Protein AF-A0A963IPG6-F1 (afdb_monomer)

Secondary structure (DSSP, 8-state):
---HHHHHTTSPP-TT--EEEEE-TTS-EEEEEE--TTTHHHHHHHHHHHHHHSS--HHHHHHHHHHH--

Nearest PDB structures (foldseek):
  7r50-assembly2_J  TM=4.023E-01  e=1.897E+00  Mycolicibacterium smegmatis
  1h5t-assembly1_B  TM=5.741E-01  e=7.221E+00  Escherichia coli
  5ln5-assembly1_A  TM=4.680E-01  e=8.824E+00  Schizosaccharomyces pombe 972h-
  6hix-assembly1_Af  TM=3.276E-01  e=8.253E+00  Trypanosoma brucei brucei

pLDDT: mean 83.58, std 8.35, range [51.34, 91.94]

Solvent-accessible surface area (backbone atoms only — not comparable to full-atom values): 4276 Å² total; per-residue (Å²): 129,78,47,34,69,62,50,52,72,73,47,72,82,50,86,87,49,67,59,48,75,42,57,49,99,86,67,48,79,77,44,73,43,52,64,41,95,90,35,50,66,58,44,29,53,56,50,50,37,37,73,74,61,71,44,89,42,76,67,41,48,52,51,47,50,66,49,56,45,114

Radius of gyration: 11.92 Å; Cα contacts (8 Å, |Δi|>4): 75; chains: 1; bounding box: 37×24×24 Å

Structure (mmCIF, N/CA/C/O backbone):
data_AF-A0A963IPG6-F1
#
_entry.id   AF-A0A963IPG6-F1
#
loop_
_atom_site.group_PDB
_atom_site.id
_atom_site.type_symbol
_atom_site.label_atom_id
_atom_site.label_alt_id
_atom_site.label_comp_id
_atom_site.label_asym_id
_atom_site.label_entity_id
_atom_site.label_seq_id
_atom_site.pdbx_PDB_ins_code
_atom_site.Cartn_x
_atom_site.Cartn_y
_atom_site.Cartn_z
_atom_site.occupancy
_atom_site.B_iso_or_equiv
_atom_site.auth_seq_id
_atom_site.auth_comp_id
_atom_site.auth_asym_id
_atom_site.auth_atom_id
_atom_site.pdbx_PDB_model_num
ATOM 1 N N . MET A 1 1 ? 20.775 9.130 -1.150 1.00 51.34 1 MET A N 1
ATOM 2 C CA . MET A 1 1 ? 19.320 9.038 -1.377 1.00 51.34 1 MET A CA 1
ATOM 3 C C . MET A 1 1 ? 19.038 7.570 -1.646 1.00 51.34 1 MET A C 1
ATOM 5 O O . MET A 1 1 ? 19.637 7.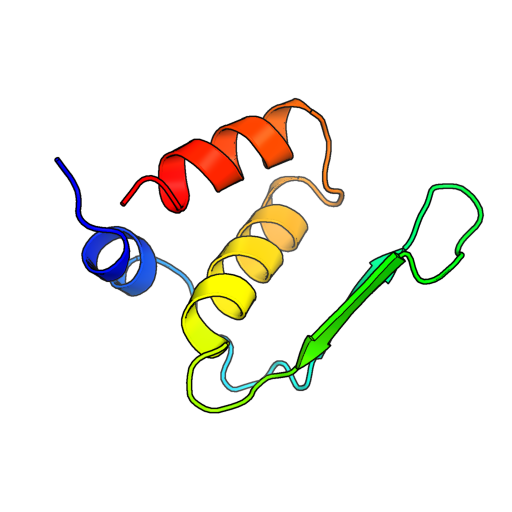058 -2.585 1.00 51.34 1 MET A O 1
ATOM 9 N N . PRO A 1 2 ? 18.332 6.832 -0.774 1.00 52.47 2 PRO A N 1
ATOM 10 C CA . PRO A 1 2 ? 18.064 5.424 -1.037 1.00 52.47 2 PRO A CA 1
ATOM 11 C C . PRO A 1 2 ? 17.117 5.338 -2.233 1.00 52.47 2 PRO A C 1
ATOM 13 O O . PRO A 1 2 ? 15.962 5.727 -2.144 1.00 52.47 2 PRO A O 1
ATOM 16 N N . GLN A 1 3 ? 17.654 4.884 -3.360 1.00 72.62 3 GLN A N 1
ATOM 17 C CA . GLN A 1 3 ? 16.923 4.678 -4.603 1.00 72.62 3 GLN A CA 1
ATOM 18 C C . GLN A 1 3 ? 15.801 3.666 -4.342 1.00 72.62 3 GLN A C 1
ATOM 20 O O . GLN A 1 3 ? 16.063 2.657 -3.692 1.00 72.62 3 GLN A O 1
ATOM 25 N N . PHE A 1 4 ? 14.583 3.899 -4.829 1.00 77.00 4 PHE A N 1
ATOM 26 C CA . PHE A 1 4 ? 13.415 3.012 -4.684 1.00 77.00 4 PHE A CA 1
ATOM 27 C C . PHE A 1 4 ? 13.743 1.498 -4.725 1.00 77.00 4 PHE A C 1
ATOM 29 O O . PHE A 1 4 ? 13.294 0.726 -3.875 1.00 77.00 4 PHE A O 1
ATOM 36 N N . SER A 1 5 ? 14.631 1.078 -5.635 1.00 75.31 5 SER A N 1
ATOM 37 C CA . SER A 1 5 ? 15.158 -0.294 -5.737 1.00 75.31 5 SER A CA 1
ATOM 38 C C . SER A 1 5 ? 15.845 -0.842 -4.473 1.00 75.31 5 SER A C 1
ATOM 40 O O . SER A 1 5 ? 15.732 -2.030 -4.180 1.00 75.31 5 SER A O 1
ATOM 42 N N . GLU A 1 6 ? 16.568 -0.023 -3.710 1.00 80.88 6 GLU A N 1
ATOM 43 C CA . GLU A 1 6 ? 17.210 -0.413 -2.444 1.00 80.88 6 GLU A CA 1
ATOM 44 C C . GLU A 1 6 ? 16.183 -0.632 -1.327 1.00 80.88 6 GLU A C 1
ATOM 46 O O . GLU A 1 6 ? 16.342 -1.545 -0.515 1.00 80.88 6 GLU A O 1
ATOM 51 N N . ASN A 1 7 ? 15.116 0.173 -1.297 1.00 79.75 7 ASN A N 1
ATOM 52 C CA . ASN A 1 7 ? 13.999 -0.035 -0.374 1.00 79.75 7 ASN A CA 1
ATOM 53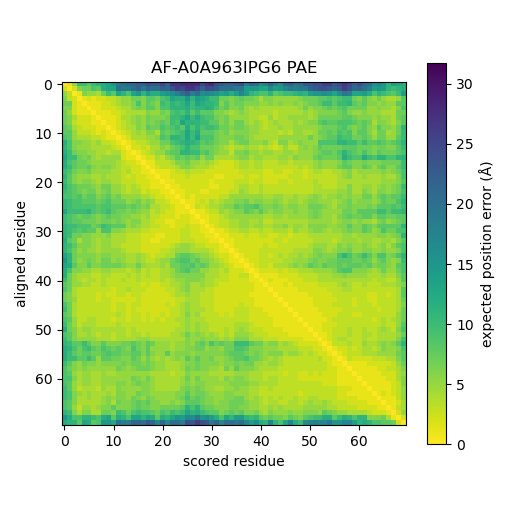 C C . ASN A 1 7 ? 13.258 -1.325 -0.732 1.00 79.75 7 ASN A C 1
ATOM 55 O O . ASN A 1 7 ? 12.988 -2.137 0.148 1.00 79.75 7 ASN A O 1
ATOM 59 N N . LEU A 1 8 ? 13.037 -1.562 -2.026 1.00 80.38 8 LEU A N 1
ATOM 60 C CA . LEU A 1 8 ? 12.415 -2.775 -2.550 1.00 80.38 8 LEU A CA 1
ATOM 61 C C . LEU A 1 8 ? 13.121 -4.062 -2.131 1.00 80.38 8 LEU A C 1
ATOM 63 O O . LEU A 1 8 ? 12.458 -5.014 -1.733 1.00 80.38 8 LEU A O 1
ATOM 67 N N . LYS A 1 9 ? 14.458 -4.087 -2.156 1.00 80.06 9 LYS A N 1
ATOM 68 C CA . LYS A 1 9 ? 15.242 -5.257 -1.717 1.00 80.06 9 LYS A CA 1
ATOM 69 C C . LYS A 1 9 ? 15.027 -5.619 -0.243 1.00 80.06 9 LYS A C 1
ATOM 71 O O . LYS A 1 9 ? 15.320 -6.747 0.142 1.00 80.06 9 LYS A O 1
ATOM 76 N N . LYS A 1 10 ? 14.569 -4.674 0.585 1.00 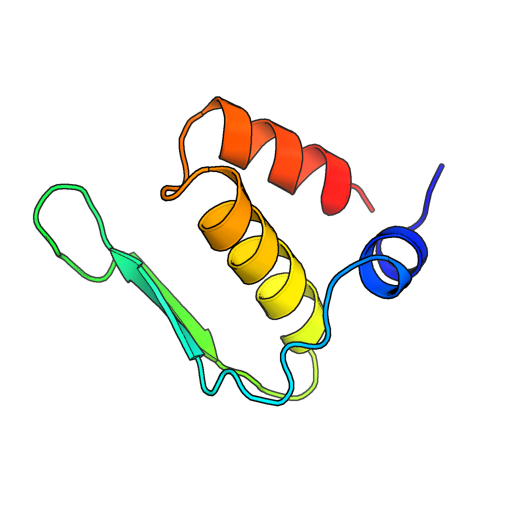80.56 10 LYS A N 1
ATOM 77 C CA . LYS A 1 10 ? 14.293 -4.888 2.016 1.00 80.56 10 LYS A CA 1
ATOM 78 C C . LYS A 1 10 ? 12.858 -5.345 2.276 1.00 80.56 10 LYS A C 1
ATOM 80 O O . LYS A 1 10 ? 12.550 -5.736 3.399 1.00 80.56 10 LYS A O 1
ATOM 85 N N . LEU A 1 11 ? 11.984 -5.268 1.273 1.00 81.62 11 LEU A N 1
ATOM 86 C CA . LEU A 1 11 ? 10.588 -5.660 1.399 1.00 81.62 11 LEU A CA 1
ATOM 87 C C . LEU A 1 11 ? 10.427 -7.174 1.214 1.00 81.62 11 LEU A C 1
ATOM 89 O O . LEU A 1 11 ? 11.191 -7.798 0.473 1.00 81.62 11 LEU A O 1
ATOM 93 N N . PRO A 1 12 ? 9.426 -7.784 1.871 1.00 78.75 12 PRO A N 1
ATOM 94 C CA . PRO A 1 12 ? 9.108 -9.185 1.649 1.00 78.75 12 PRO A CA 1
ATOM 95 C C . PRO A 1 12 ? 8.689 -9.420 0.193 1.00 78.75 12 PRO A C 1
ATOM 97 O O . PRO A 1 12 ? 8.020 -8.594 -0.431 1.00 78.75 12 PRO A O 1
ATOM 100 N N . GLY A 1 13 ? 9.072 -10.577 -0.347 1.00 80.3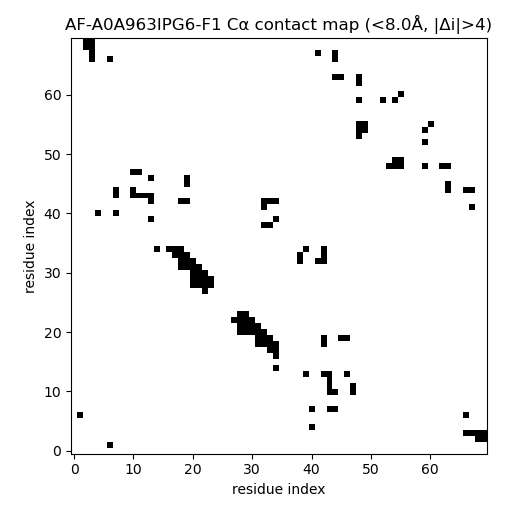1 13 GLY A N 1
ATOM 101 C CA . GLY A 1 13 ? 8.721 -10.958 -1.710 1.00 80.31 13 GLY A CA 1
ATOM 102 C C . GLY A 1 13 ? 7.208 -11.101 -1.887 1.00 80.31 13 GLY A C 1
ATOM 103 O O . GLY A 1 13 ? 6.558 -11.877 -1.187 1.00 80.31 13 GLY A O 1
ATOM 104 N N . VAL A 1 14 ? 6.658 -10.401 -2.877 1.00 85.19 14 VAL A N 1
ATOM 105 C CA . VAL A 1 14 ? 5.224 -10.415 -3.220 1.00 85.19 14 VAL A CA 1
ATOM 106 C C . VAL A 1 14 ? 4.862 -11.441 -4.294 1.00 85.19 14 VAL A C 1
ATOM 108 O O . VAL A 1 14 ? 3.791 -11.376 -4.884 1.00 85.19 14 VAL A O 1
ATOM 111 N N . SER A 1 15 ? 5.718 -12.435 -4.534 1.00 81.44 15 SER A N 1
ATOM 112 C CA . SER A 1 15 ? 5.497 -13.477 -5.549 1.00 81.44 15 SER A CA 1
ATOM 113 C C . SER A 1 15 ? 4.217 -14.293 -5.325 1.00 81.44 15 SER A C 1
ATOM 115 O O . SER A 1 15 ? 3.669 -14.842 -6.272 1.00 81.44 15 SER A O 1
ATOM 117 N N . HIS A 1 16 ? 3.740 -14.374 -4.080 1.00 84.94 16 HIS A N 1
ATOM 118 C CA . HIS A 1 16 ? 2.498 -15.058 -3.707 1.00 84.94 16 HIS A CA 1
ATOM 119 C C . HIS A 1 16 ? 1.248 -14.174 -3.859 1.00 84.94 16 HIS A C 1
ATOM 121 O O . HIS A 1 16 ? 0.124 -14.661 -3.762 1.00 84.94 16 HIS A O 1
ATOM 127 N N . VAL A 1 17 ? 1.425 -12.870 -4.071 1.00 88.50 17 VAL A N 1
ATOM 128 C CA . VAL A 1 17 ? 0.337 -11.901 -4.190 1.00 88.50 17 VAL A CA 1
ATOM 129 C C . VAL A 1 17 ? -0.063 -11.818 -5.655 1.00 88.50 17 VAL A C 1
ATOM 131 O O . VAL A 1 17 ? 0.759 -11.469 -6.495 1.00 88.50 17 VAL A O 1
ATOM 134 N N . ALA A 1 18 ? -1.321 -12.113 -5.976 1.00 89.19 18 ALA A N 1
ATOM 135 C CA . ALA A 1 18 ? -1.825 -11.972 -7.343 1.00 89.19 18 ALA A CA 1
ATOM 136 C C . ALA A 1 18 ? -2.121 -10.505 -7.694 1.00 89.19 18 ALA A C 1
ATOM 138 O O . ALA A 1 18 ? -1.751 -10.021 -8.761 1.00 89.19 18 ALA A O 1
ATOM 139 N N . ALA A 1 19 ? -2.777 -9.791 -6.779 1.00 90.75 19 ALA A N 1
ATOM 140 C CA . ALA A 1 19 ? -3.079 -8.374 -6.896 1.00 90.75 19 ALA A CA 1
ATOM 141 C C . ALA A 1 19 ? -3.411 -7.790 -5.517 1.00 90.75 19 ALA A C 1
ATOM 143 O O . ALA A 1 19 ? -3.850 -8.514 -4.621 1.00 90.75 19 ALA A O 1
ATOM 144 N N . ILE A 1 20 ? -3.244 -6.480 -5.367 1.00 89.88 20 ILE A N 1
ATOM 145 C CA . ILE A 1 20 ? -3.741 -5.707 -4.22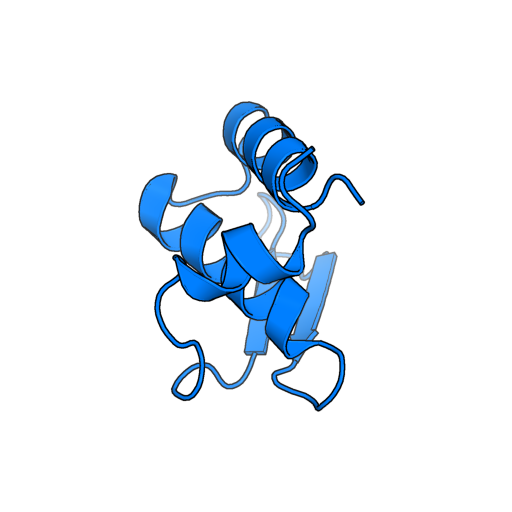6 1.00 89.88 20 ILE A CA 1
ATOM 146 C C . ILE A 1 20 ? -4.877 -4.832 -4.717 1.00 89.88 20 ILE A C 1
ATOM 148 O O . ILE A 1 20 ? -4.705 -4.070 -5.664 1.00 89.88 20 ILE A O 1
ATOM 152 N N . ARG A 1 21 ? -6.027 -4.938 -4.055 1.00 90.75 21 ARG A N 1
ATOM 153 C CA . ARG A 1 21 ? -7.172 -4.062 -4.287 1.00 90.75 21 ARG A CA 1
ATOM 154 C C . ARG A 1 21 ? -7.213 -3.008 -3.197 1.00 90.75 21 ARG A C 1
ATOM 156 O O . ARG A 1 21 ? -7.173 -3.338 -2.013 1.00 90.75 21 ARG A O 1
ATOM 163 N N . LEU A 1 22 ? -7.242 -1.755 -3.616 1.00 87.94 22 LEU A N 1
ATOM 164 C CA . LEU A 1 22 ? -7.426 -0.602 -2.756 1.00 87.94 22 LEU A CA 1
ATOM 165 C C . LEU A 1 22 ? -8.924 -0.354 -2.666 1.00 87.94 22 LEU A C 1
ATOM 167 O O . LEU A 1 22 ? -9.569 -0.118 -3.684 1.00 87.94 22 LEU A O 1
ATOM 171 N N . LEU A 1 23 ? -9.457 -0.447 -1.455 1.00 89.25 23 LEU A N 1
ATOM 172 C CA . LEU A 1 23 ? -10.862 -0.200 -1.169 1.00 89.25 23 LEU A CA 1
ATOM 173 C C . LEU A 1 23 ? -10.987 1.096 -0.366 1.00 89.25 23 LEU A C 1
ATOM 175 O O . LEU A 1 23 ? -10.108 1.407 0.445 1.00 89.25 23 LEU A O 1
ATOM 179 N N . ASP A 1 24 ? -12.060 1.845 -0.588 1.00 88.00 24 ASP A N 1
ATOM 180 C CA . ASP A 1 24 ? -12.427 2.978 0.257 1.00 88.00 24 ASP A CA 1
ATOM 181 C C . ASP A 1 24 ? -13.080 2.508 1.578 1.00 88.00 24 ASP A C 1
ATOM 183 O O . ASP A 1 24 ? -13.236 1.312 1.842 1.00 88.00 24 ASP A O 1
ATOM 187 N N . ALA A 1 25 ? -13.486 3.460 2.424 1.00 85.81 25 ALA A N 1
ATOM 188 C CA . ALA A 1 25 ? -14.178 3.162 3.681 1.00 85.81 25 ALA A CA 1
ATOM 189 C C . ALA A 1 25 ? -15.570 2.519 3.493 1.00 85.81 25 ALA A C 1
ATOM 191 O O . ALA A 1 25 ? -16.086 1.894 4.420 1.00 85.81 25 ALA A O 1
ATOM 192 N N . SER A 1 26 ? -16.166 2.664 2.311 1.00 89.62 26 SER A N 1
ATOM 193 C CA . SER A 1 26 ? -17.442 2.072 1.897 1.00 89.62 26 SER A CA 1
ATOM 194 C C . SER A 1 26 ? -17.270 0.665 1.302 1.00 89.62 26 SER A C 1
ATOM 196 O O . SER A 1 26 ? -18.264 -0.022 1.066 1.00 89.62 26 SER A O 1
ATOM 198 N N . GLY A 1 27 ? -16.028 0.217 1.078 1.00 87.00 27 GLY A N 1
ATOM 199 C CA . GLY A 1 27 ? -15.698 -1.041 0.405 1.00 87.00 27 GLY A CA 1
ATOM 200 C C . GLY A 1 27 ? -15.661 -0.945 -1.125 1.00 87.00 27 GLY A C 1
ATOM 201 O O . GLY A 1 27 ? -15.604 -1.979 -1.790 1.00 87.00 27 GLY A O 1
ATOM 202 N N . GLU A 1 28 ? -15.697 0.262 -1.687 1.00 91.94 28 GLU A N 1
ATOM 203 C CA . GLU A 1 28 ? -15.634 0.503 -3.127 1.00 91.94 28 GLU A CA 1
ATOM 204 C C . GLU A 1 28 ? -14.189 0.424 -3.630 1.00 91.94 28 GLU A C 1
ATOM 206 O O . GLU A 1 28 ? -13.267 0.948 -3.004 1.00 91.94 28 GLU A O 1
ATOM 211 N N . GLU A 1 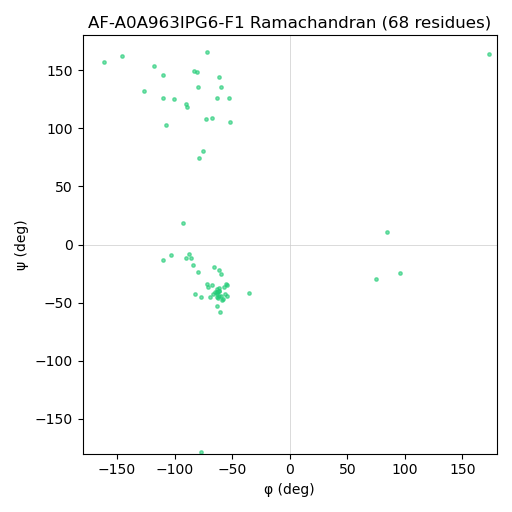29 ? -13.970 -0.252 -4.759 1.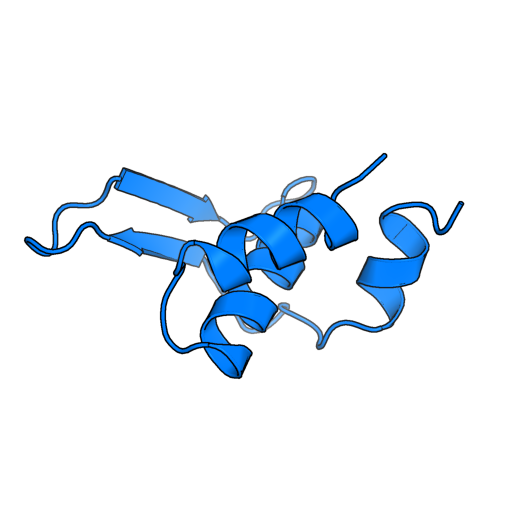00 91.56 29 GLU A N 1
ATOM 212 C CA . GLU A 1 29 ? -12.634 -0.413 -5.334 1.00 91.56 29 GLU A CA 1
ATOM 213 C C . GLU A 1 29 ? -12.142 0.906 -5.941 1.00 91.56 29 GLU A C 1
ATOM 215 O O . GLU A 1 29 ? -12.597 1.337 -6.996 1.00 91.56 29 GLU A O 1
ATOM 220 N N . LEU A 1 30 ? -11.166 1.529 -5.278 1.00 88.69 30 LEU A N 1
ATOM 221 C CA . LEU A 1 30 ? -10.483 2.732 -5.756 1.00 88.69 30 LEU A CA 1
ATOM 222 C C . LEU A 1 30 ? -9.409 2.411 -6.798 1.00 88.69 30 LEU A C 1
ATOM 224 O O . LEU A 1 30 ? -9.029 3.270 -7.593 1.00 88.69 30 LEU A O 1
ATOM 228 N N . GLY A 1 31 ? -8.886 1.185 -6.784 1.00 88.81 31 GLY A N 1
ATOM 229 C CA . GLY A 1 31 ? -7.918 0.734 -7.770 1.00 88.81 31 GLY A CA 1
ATOM 230 C C . GLY A 1 31 ? -7.345 -0.641 -7.465 1.00 88.81 31 GLY A C 1
ATOM 231 O O . GLY A 1 31 ? 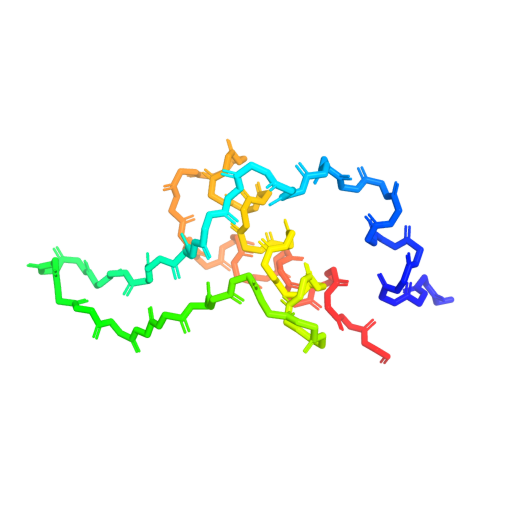-7.415 -1.143 -6.343 1.00 88.81 31 GLY A O 1
ATOM 232 N N . VAL A 1 32 ? -6.728 -1.239 -8.479 1.00 90.56 32 VAL A N 1
ATOM 233 C CA . VAL A 1 32 ? -6.081 -2.543 -8.378 1.00 90.56 32 VAL A CA 1
ATOM 234 C C . VAL A 1 32 ? -4.640 -2.461 -8.864 1.00 90.56 32 VAL A C 1
ATOM 236 O O . VAL A 1 32 ? -4.340 -1.907 -9.919 1.00 90.56 32 VAL A O 1
ATOM 239 N N . ILE A 1 33 ? -3.735 -3.022 -8.072 1.00 90.19 33 ILE A N 1
ATOM 240 C CA . ILE A 1 33 ? -2.328 -3.189 -8.410 1.00 90.19 33 ILE A CA 1
ATOM 241 C C . ILE A 1 33 ? -2.129 -4.671 -8.671 1.00 90.19 33 ILE A C 1
ATOM 243 O O . ILE A 1 33 ? -2.085 -5.478 -7.744 1.00 90.19 33 ILE A O 1
ATOM 247 N N . GLU A 1 34 ? -2.048 -5.043 -9.939 1.00 91.31 34 GLU A N 1
ATOM 248 C CA . GLU A 1 34 ? -1.810 -6.427 -10.331 1.00 91.31 34 GLU A CA 1
ATOM 249 C C . GLU A 1 34 ? -0.322 -6.774 -10.238 1.00 91.31 34 GLU A C 1
ATOM 251 O O . GLU A 1 34 ? 0.556 -5.943 -10.491 1.00 91.31 34 GLU A O 1
ATOM 256 N N . ASN A 1 35 ? -0.025 -8.033 -9.920 1.00 90.31 35 ASN A N 1
ATOM 257 C CA . ASN A 1 35 ? 1.333 -8.552 -9.971 1.00 90.31 35 ASN A CA 1
ATOM 258 C C . ASN A 1 35 ? 1.753 -8.806 -11.421 1.00 90.31 35 ASN A C 1
ATOM 260 O O . ASN A 1 35 ? 1.694 -9.922 -11.938 1.00 90.31 35 ASN A O 1
ATOM 264 N N . LYS A 1 36 ? 2.144 -7.723 -12.089 1.00 87.00 36 LYS A N 1
ATOM 265 C CA . LYS A 1 36 ? 2.627 -7.722 -13.468 1.00 87.00 36 LYS A CA 1
ATOM 266 C C . LYS A 1 36 ? 4.073 -7.228 -13.533 1.00 87.00 36 LYS A C 1
ATOM 268 O O . LYS A 1 36 ? 4.506 -6.465 -12.659 1.00 87.00 36 LYS A O 1
ATOM 273 N N . PRO A 1 37 ? 4.842 -7.638 -14.558 1.00 80.56 37 PRO A N 1
ATOM 274 C CA . PRO A 1 37 ? 6.161 -7.069 -14.819 1.00 80.56 37 PRO A CA 1
ATOM 275 C C . PRO A 1 37 ? 6.063 -5.539 -14.899 1.00 80.56 37 PRO A C 1
ATOM 277 O O . PRO A 1 37 ? 5.232 -5.016 -15.634 1.00 80.56 37 PRO A O 1
ATOM 280 N N . GLY A 1 38 ? 6.870 -4.827 -14.110 1.00 82.62 38 GLY A N 1
ATOM 281 C CA . GLY A 1 38 ? 6.813 -3.362 -13.979 1.00 82.62 38 GLY A CA 1
ATOM 282 C C . GLY A 1 38 ? 5.994 -2.845 -12.786 1.00 82.62 38 GLY A C 1
ATOM 283 O O . GLY A 1 38 ? 6.310 -1.781 -12.268 1.00 82.62 38 GLY A O 1
ATOM 284 N N . SER A 1 39 ? 5.027 -3.613 -12.271 1.00 84.44 39 SER A N 1
ATOM 285 C CA . SER A 1 39 ? 4.187 -3.224 -11.116 1.00 84.44 39 SER A CA 1
ATOM 286 C C . SER A 1 39 ? 4.585 -3.902 -9.801 1.00 84.44 39 SER A C 1
ATOM 288 O O . SER A 1 39 ? 4.109 -3.509 -8.738 1.00 84.44 39 SER A O 1
ATOM 290 N N . GLN A 1 40 ? 5.488 -4.888 -9.847 1.00 85.81 40 GLN A N 1
ATOM 291 C CA . GLN A 1 40 ? 5.992 -5.609 -8.667 1.00 85.81 40 GLN A CA 1
ATOM 292 C C . GLN A 1 40 ? 6.594 -4.682 -7.607 1.00 85.81 40 GLN A C 1
ATOM 294 O O . GLN A 1 40 ? 6.458 -4.942 -6.413 1.00 85.81 40 GLN A O 1
ATOM 299 N N . GLY A 1 41 ? 7.219 -3.586 -8.048 1.00 86.44 41 GLY A N 1
ATOM 300 C CA . GLY A 1 41 ? 7.796 -2.587 -7.160 1.00 86.44 41 GLY A CA 1
ATOM 301 C C . GLY A 1 41 ? 6.741 -1.946 -6.260 1.00 86.44 41 GLY A C 1
ATOM 302 O O . GLY A 1 41 ? 6.791 -2.040 -5.034 1.00 86.44 41 GLY A O 1
ATOM 303 N N . SER A 1 42 ? 5.730 -1.348 -6.888 1.00 86.44 42 SER A N 1
ATOM 304 C CA . SER A 1 42 ? 4.591 -0.758 -6.188 1.00 86.44 42 SER A CA 1
ATOM 305 C C . SER A 1 42 ? 3.849 -1.808 -5.363 1.00 86.44 42 SER A C 1
ATOM 307 O O . SER A 1 42 ? 3.561 -1.564 -4.195 1.00 86.44 42 SER A O 1
ATOM 309 N N . LEU A 1 43 ? 3.604 -2.998 -5.922 1.00 90.19 43 LEU A N 1
ATOM 310 C CA . LEU A 1 43 ? 2.915 -4.085 -5.226 1.00 90.19 43 LEU A CA 1
ATOM 311 C C . LEU A 1 43 ? 3.585 -4.420 -3.885 1.00 90.19 43 LEU A C 1
ATOM 313 O O . LEU A 1 43 ? 2.889 -4.542 -2.881 1.00 90.19 43 LEU A O 1
ATOM 317 N N . ALA A 1 44 ? 4.917 -4.512 -3.844 1.00 89.56 44 ALA A N 1
ATOM 318 C CA . ALA A 1 44 ? 5.658 -4.771 -2.611 1.00 89.56 44 ALA A CA 1
ATOM 319 C C . ALA A 1 44 ? 5.488 -3.663 -1.567 1.00 89.56 44 ALA A C 1
ATOM 321 O O . ALA A 1 44 ? 5.269 -3.963 -0.393 1.00 89.56 44 ALA A O 1
ATOM 322 N N . VAL A 1 45 ? 5.527 -2.394 -1.987 1.00 88.06 45 VAL A N 1
ATOM 323 C CA . VAL A 1 45 ? 5.320 -1.252 -1.084 1.00 88.06 45 VAL A CA 1
ATOM 324 C C . VAL A 1 45 ? 3.913 -1.282 -0.495 1.00 88.06 45 VAL A C 1
ATOM 326 O O . VAL A 1 45 ? 3.764 -1.280 0.724 1.00 88.06 45 VAL A O 1
ATOM 329 N N . TYR A 1 46 ? 2.879 -1.377 -1.333 1.00 88.38 46 TYR A N 1
ATOM 330 C CA . TYR A 1 46 ? 1.493 -1.419 -0.860 1.00 88.38 46 TYR A CA 1
ATOM 331 C C . TYR A 1 46 ? 1.224 -2.639 0.024 1.00 88.38 46 TYR A C 1
ATOM 333 O O . TYR A 1 46 ? 0.533 -2.518 1.035 1.00 88.38 46 TYR A O 1
ATOM 341 N N . ASN A 1 47 ? 1.811 -3.793 -0.301 1.00 89.12 47 ASN A N 1
ATOM 342 C CA . ASN A 1 47 ? 1.702 -4.989 0.527 1.00 89.12 47 ASN A CA 1
ATOM 343 C C . ASN A 1 47 ? 2.313 -4.767 1.915 1.00 89.12 47 ASN A C 1
ATOM 345 O O . ASN A 1 47 ? 1.693 -5.086 2.926 1.00 89.12 47 ASN A O 1
ATOM 349 N N . HIS A 1 48 ? 3.509 -4.182 1.969 1.00 88.62 48 HIS A N 1
ATOM 350 C CA . HIS A 1 48 ? 4.190 -3.893 3.223 1.00 88.62 48 HIS A CA 1
ATOM 351 C C . HIS A 1 48 ? 3.438 -2.861 4.068 1.00 88.62 48 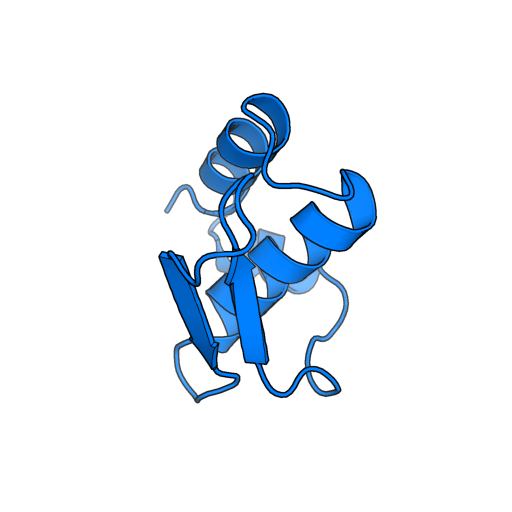HIS A C 1
ATOM 353 O O . HIS A 1 48 ? 3.313 -3.042 5.279 1.00 88.62 48 HIS A O 1
ATOM 359 N N . LEU A 1 49 ? 2.891 -1.814 3.442 1.00 87.94 49 LEU A N 1
ATOM 360 C CA . LEU A 1 49 ? 2.045 -0.837 4.127 1.00 87.94 49 LEU A CA 1
ATOM 361 C C . LEU A 1 49 ? 0.791 -1.501 4.705 1.00 87.94 49 LEU A C 1
ATOM 363 O O . LEU A 1 49 ? 0.475 -1.275 5.869 1.00 87.94 49 LEU A O 1
ATOM 367 N N . ALA A 1 50 ? 0.125 -2.369 3.942 1.00 86.25 50 ALA A N 1
ATOM 368 C CA . ALA A 1 50 ? -1.038 -3.110 4.422 1.00 86.25 50 ALA A CA 1
ATOM 369 C C . ALA A 1 50 ? -0.687 -4.060 5.581 1.00 86.25 50 ALA A C 1
ATOM 371 O O . ALA A 1 50 ? -1.417 -4.113 6.563 1.00 86.25 50 ALA A O 1
ATOM 372 N N . GLN A 1 51 ? 0.449 -4.761 5.519 1.00 85.44 51 GLN A N 1
ATOM 373 C CA . GLN A 1 51 ? 0.902 -5.631 6.613 1.00 85.44 51 GLN A CA 1
ATOM 374 C C . GLN A 1 51 ? 1.303 -4.852 7.874 1.00 85.44 51 GLN A C 1
ATOM 376 O O . GLN A 1 51 ? 1.093 -5.331 8.984 1.00 85.44 51 GLN A O 1
ATOM 381 N N . THR A 1 52 ? 1.887 -3.664 7.710 1.00 88.00 52 THR A N 1
ATOM 382 C CA . THR A 1 52 ? 2.406 -2.857 8.826 1.00 88.00 52 THR A CA 1
ATOM 383 C C . THR A 1 52 ? 1.308 -2.040 9.502 1.00 88.00 52 THR A C 1
ATOM 385 O O . THR A 1 52 ? 1.270 -1.953 10.726 1.00 88.00 52 THR A O 1
ATOM 388 N N . TYR A 1 53 ? 0.421 -1.432 8.712 1.00 86.19 53 TYR A N 1
ATOM 389 C CA . TYR A 1 53 ? -0.579 -0.475 9.191 1.00 86.19 53 TYR A CA 1
ATOM 390 C C . TYR A 1 53 ? -2.015 -1.013 9.145 1.00 86.19 53 TYR A C 1
ATOM 392 O O . TYR A 1 53 ? -2.913 -0.388 9.704 1.00 86.19 53 TYR A O 1
ATOM 400 N N . GLY A 1 54 ? -2.273 -2.128 8.455 1.00 83.44 54 GLY A N 1
ATOM 401 C CA . GLY A 1 54 ? -3.617 -2.680 8.233 1.00 83.44 54 GLY A CA 1
ATOM 402 C C . GLY A 1 54 ? -4.452 -1.914 7.197 1.00 83.44 54 GLY A C 1
ATOM 403 O O . GLY A 1 54 ? -5.268 -2.515 6.504 1.00 83.44 54 GLY A O 1
ATOM 404 N N . ALA A 1 55 ? -4.223 -0.608 7.048 1.00 83.69 55 ALA A N 1
ATOM 405 C CA . ALA A 1 55 ? -4.883 0.266 6.083 1.00 83.69 55 ALA A CA 1
ATOM 406 C C . ALA A 1 55 ? -3.927 1.355 5.571 1.00 83.69 55 ALA A C 1
ATOM 408 O O . ALA A 1 55 ? -2.921 1.674 6.210 1.00 83.69 55 ALA A O 1
ATOM 409 N N . ILE A 1 56 ? -4.266 1.975 4.436 1.00 84.19 56 ILE A N 1
ATOM 410 C CA . ILE A 1 56 ? -3.551 3.153 3.923 1.00 84.19 56 ILE A CA 1
ATOM 411 C C . ILE A 1 56 ? -4.017 4.391 4.701 1.00 84.19 56 ILE A C 1
ATOM 413 O O . ILE A 1 56 ? -4.807 5.205 4.232 1.00 84.19 56 ILE A O 1
ATOM 417 N N . THR A 1 57 ? -3.555 4.504 5.943 1.00 84.81 57 THR A N 1
ATOM 418 C CA . THR A 1 57 ? -3.747 5.702 6.765 1.00 84.81 57 THR A CA 1
ATOM 419 C C . THR A 1 57 ? -2.876 6.855 6.247 1.00 84.81 57 THR A C 1
ATOM 421 O O . THR A 1 57 ? -1.938 6.622 5.481 1.00 84.81 57 THR A O 1
ATOM 424 N N . PRO A 1 58 ? -3.112 8.111 6.669 1.00 85.31 58 PRO A N 1
ATOM 425 C CA . PRO A 1 58 ? -2.259 9.241 6.288 1.00 85.31 58 PRO A CA 1
ATOM 426 C C . PRO A 1 58 ? -0.773 9.012 6.613 1.00 85.31 58 PRO A C 1
ATOM 428 O O . PRO A 1 58 ? 0.109 9.420 5.858 1.00 85.31 58 PRO A O 1
ATOM 431 N N . GLU A 1 59 ? -0.491 8.317 7.718 1.00 85.69 59 GLU A N 1
ATOM 432 C CA . GLU A 1 59 ? 0.864 7.921 8.106 1.00 85.69 59 GLU A CA 1
ATOM 433 C C . GLU A 1 59 ? 1.442 6.865 7.163 1.00 85.69 59 GLU A C 1
ATOM 435 O O . GLU A 1 59 ? 2.571 7.023 6.698 1.00 85.69 59 GLU A O 1
ATOM 440 N N . ALA A 1 60 ? 0.660 5.834 6.821 1.00 86.94 60 ALA A N 1
ATOM 441 C CA . ALA A 1 60 ? 1.056 4.823 5.846 1.00 86.94 60 ALA A CA 1
ATOM 442 C C . ALA A 1 60 ? 1.298 5.441 4.460 1.00 86.94 60 ALA A C 1
ATOM 444 O O . ALA A 1 60 ? 2.277 5.104 3.804 1.00 86.94 60 ALA A O 1
ATOM 445 N N . ALA A 1 61 ? 0.461 6.393 4.036 1.00 85.56 61 ALA A N 1
ATOM 446 C CA . ALA A 1 61 ? 0.627 7.123 2.782 1.00 85.56 61 ALA A CA 1
ATOM 447 C C . ALA A 1 61 ? 1.919 7.951 2.782 1.00 85.56 61 ALA A C 1
ATOM 449 O O . ALA A 1 61 ? 2.692 7.876 1.828 1.00 85.56 61 ALA A O 1
ATOM 450 N N . ARG A 1 62 ? 2.216 8.672 3.875 1.00 85.69 62 ARG A N 1
ATOM 451 C CA . ARG A 1 62 ? 3.508 9.358 4.039 1.00 85.69 62 ARG A CA 1
ATOM 452 C C . ARG A 1 62 ? 4.675 8.383 3.959 1.00 85.69 62 ARG A C 1
ATOM 454 O O . ARG A 1 62 ? 5.629 8.656 3.240 1.00 85.69 62 ARG A O 1
ATOM 461 N N . LYS A 1 63 ? 4.594 7.252 4.663 1.00 84.31 63 LYS A N 1
ATOM 462 C CA . LYS A 1 63 ? 5.648 6.231 4.655 1.00 84.31 63 LYS A CA 1
ATOM 463 C C . LYS A 1 63 ? 5.839 5.627 3.268 1.00 84.31 63 LYS A C 1
ATOM 465 O O . LYS A 1 63 ? 6.968 5.440 2.830 1.00 84.31 63 LYS A O 1
ATOM 470 N N . GLY A 1 64 ? 4.737 5.373 2.569 1.00 83.44 64 GLY A N 1
ATOM 471 C CA . GLY A 1 64 ? 4.720 4.909 1.190 1.00 83.44 64 GLY A CA 1
ATOM 472 C C . GLY A 1 64 ? 5.425 5.886 0.265 1.00 83.44 64 GLY A C 1
ATOM 473 O O . GLY A 1 64 ? 6.305 5.469 -0.474 1.00 83.44 64 GLY A O 1
ATOM 474 N N . LEU A 1 65 ? 5.118 7.182 0.369 1.00 82.62 65 LEU A N 1
ATOM 475 C CA . LEU A 1 65 ? 5.804 8.230 -0.389 1.00 82.62 65 LEU A CA 1
ATOM 476 C C . LEU A 1 65 ? 7.301 8.302 -0.059 1.00 82.62 65 LEU A C 1
ATOM 478 O O . LEU A 1 65 ? 8.101 8.442 -0.973 1.00 82.62 65 LEU A O 1
ATOM 482 N N . GLU A 1 66 ? 7.701 8.151 1.209 1.00 83.19 66 GLU A N 1
ATOM 483 C CA . GLU A 1 66 ? 9.123 8.069 1.590 1.00 83.19 66 GLU A CA 1
ATOM 484 C C . GLU A 1 66 ? 9.820 6.840 0.980 1.00 83.19 66 GLU A C 1
ATOM 486 O O . GLU A 1 66 ? 10.981 6.921 0.585 1.00 83.19 66 GLU A O 1
ATOM 491 N N . MET A 1 67 ? 9.128 5.698 0.904 1.00 77.69 67 MET A N 1
ATOM 492 C CA . MET A 1 67 ? 9.652 4.475 0.286 1.00 77.69 67 MET A CA 1
ATOM 493 C C . MET A 1 67 ? 9.723 4.582 -1.240 1.00 77.69 67 MET A C 1
ATOM 495 O O . MET A 1 67 ? 10.635 4.004 -1.834 1.00 77.69 67 MET A O 1
ATOM 499 N N . PHE A 1 68 ? 8.764 5.295 -1.841 1.00 75.56 68 PHE A N 1
ATOM 500 C CA . PHE A 1 68 ? 8.622 5.500 -3.282 1.00 75.56 68 PHE A CA 1
ATOM 501 C C . PHE A 1 68 ? 9.476 6.646 -3.821 1.00 75.56 68 PHE A C 1
ATOM 503 O O . PHE A 1 68 ? 9.662 6.704 -5.028 1.00 75.56 68 PHE A O 1
ATOM 510 N N . ALA A 1 69 ? 9.951 7.551 -2.959 1.00 63.12 69 ALA A N 1
ATOM 511 C CA . ALA A 1 69 ? 10.731 8.719 -3.348 1.00 63.12 69 ALA A CA 1
ATOM 512 C C . ALA A 1 69 ? 11.912 8.306 -4.244 1.00 63.12 69 ALA A C 1
ATOM 514 O O . ALA A 1 69 ? 12.883 7.700 -3.783 1.00 63.12 69 ALA A O 1
ATOM 515 N N . GLU A 1 70 ? 11.752 8.601 -5.533 1.00 51.84 70 GLU A N 1
ATOM 516 C CA . GLU A 1 70 ? 12.698 8.370 -6.624 1.00 51.84 70 GLU A CA 1
ATOM 517 C C . GLU A 1 70 ? 13.735 9.494 -6.706 1.00 51.84 70 GLU A C 1
ATOM 519 O O . GLU A 1 70 ? 13.357 10.671 -6.491 1.00 51.84 70 GLU A O 1
#

Sequence (70 aa):
MPQFSENLKKLPGVSHVAAIRLLDASGEELGVIENKPGSQGSLAVYNHLAQTYGAITPEAARKGLEMFAE

Mean predicted aligned error: 5.39 Å

Foldseek 3Di:
DCALVNLQVVFDQCPVPQKDFAADPVRHTPDIQGPDVVSRSVRRLVVVLCVVPVHCDPVSVVVSCVSNVD